Protein AF-A0A833D851-F1 (afdb_monomer_lite)

Structure (mmCIF, N/CA/C/O backbone):
data_AF-A0A833D851-F1
#
_entry.id   AF-A0A833D851-F1
#
loop_
_atom_site.group_PDB
_atom_site.id
_atom_site.type_symbol
_atom_site.label_atom_id
_atom_site.label_alt_id
_atom_site.label_comp_id
_atom_site.label_asym_id
_atom_site.label_entity_id
_atom_site.label_seq_id
_atom_site.pdbx_PDB_ins_code
_atom_site.Cartn_x
_atom_site.Cartn_y
_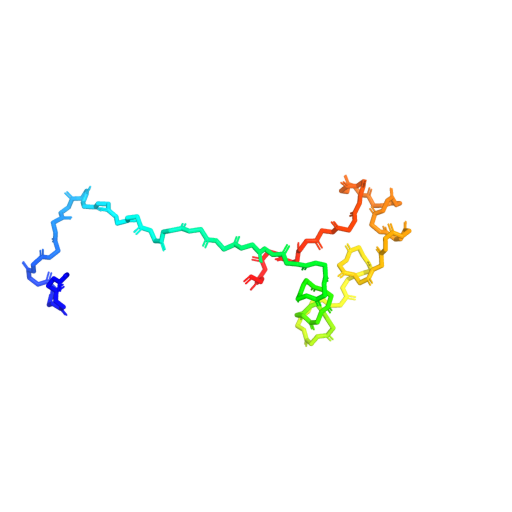atom_site.Cartn_z
_atom_site.occupancy
_atom_site.B_iso_or_equiv
_atom_site.auth_seq_id
_atom_site.auth_comp_id
_atom_site.auth_asym_id
_atom_site.auth_atom_id
_atom_site.pdbx_PDB_model_num
ATOM 1 N N . MET A 1 1 ? -9.811 -9.839 22.685 1.00 61.91 1 MET A N 1
ATOM 2 C CA . MET A 1 1 ? -10.663 -8.722 22.243 1.00 61.91 1 MET A CA 1
ATOM 3 C C . MET A 1 1 ? -12.079 -9.080 22.602 1.00 61.91 1 MET A C 1
ATOM 5 O O . MET A 1 1 ? -12.461 -10.222 22.358 1.00 61.91 1 MET A O 1
ATOM 9 N N . SER A 1 2 ? -12.801 -8.182 23.261 1.00 59.88 2 SER A N 1
ATOM 10 C CA . SER A 1 2 ? -14.232 -8.400 23.389 1.00 59.88 2 SER A CA 1
ATOM 11 C C . SER A 1 2 ? -14.875 -8.119 22.035 1.00 59.88 2 SER A C 1
ATOM 13 O O . SER A 1 2 ? -14.489 -7.174 21.354 1.00 59.88 2 SER A O 1
ATOM 15 N N . ASN A 1 3 ? -15.777 -8.994 21.602 1.00 76.19 3 ASN A N 1
ATOM 16 C CA . ASN A 1 3 ? -16.343 -8.966 20.249 1.00 76.19 3 ASN A CA 1
ATOM 17 C C . ASN A 1 3 ? -17.670 -8.200 20.184 1.00 76.19 3 ASN A C 1
ATOM 19 O O . ASN A 1 3 ? -18.360 -8.260 19.166 1.00 76.19 3 ASN A O 1
ATOM 23 N N . TYR A 1 4 ? -18.052 -7.537 21.274 1.00 91.19 4 TYR A N 1
ATOM 24 C CA . TYR A 1 4 ? -19.317 -6.832 21.376 1.00 91.19 4 TYR A CA 1
ATOM 25 C C . TYR A 1 4 ? -19.099 -5.327 21.376 1.00 91.19 4 TYR A C 1
ATOM 27 O O . TYR A 1 4 ? -18.061 -4.817 21.796 1.00 91.19 4 TYR A O 1
ATOM 35 N N . PHE A 1 5 ? -20.095 -4.617 20.859 1.00 90.75 5 PHE A N 1
ATOM 36 C CA . PHE A 1 5 ? -20.030 -3.174 20.680 1.00 90.75 5 PHE A CA 1
ATOM 37 C C . PHE A 1 5 ? -19.912 -2.437 22.020 1.00 90.75 5 PHE A C 1
ATOM 39 O O . PHE A 1 5 ? -19.181 -1.456 22.119 1.00 90.75 5 PHE A O 1
ATOM 46 N N . GLU A 1 6 ? -20.591 -2.935 23.053 1.00 93.56 6 GLU A N 1
ATOM 47 C CA . GLU A 1 6 ? -20.589 -2.377 24.407 1.00 93.56 6 GLU A CA 1
ATOM 48 C C . GLU A 1 6 ? -19.218 -2.369 25.097 1.00 93.56 6 GLU A C 1
ATOM 50 O O . GLU A 1 6 ? -19.037 -1.631 26.064 1.00 93.56 6 GLU A O 1
ATOM 55 N N . ASP A 1 7 ? -18.255 -3.141 24.596 1.00 90.62 7 ASP A N 1
ATOM 56 C CA . ASP A 1 7 ? -16.940 -3.304 25.215 1.00 90.62 7 ASP A CA 1
ATOM 57 C C . ASP A 1 7 ? -15.839 -2.454 24.559 1.00 90.62 7 ASP A C 1
ATOM 59 O O . ASP A 1 7 ? -14.717 -2.414 25.064 1.00 90.62 7 ASP A O 1
ATOM 63 N N . VAL A 1 8 ? -16.134 -1.778 23.441 1.00 90.88 8 VAL A N 1
ATOM 64 C CA . VAL A 1 8 ? -15.158 -0.949 22.716 1.00 90.88 8 VAL A CA 1
ATOM 65 C C . VAL A 1 8 ? -14.963 0.378 23.446 1.00 90.88 8 VAL A C 1
ATOM 67 O O . VAL A 1 8 ? -15.878 1.202 23.532 1.00 90.88 8 VAL A O 1
ATOM 70 N N . ALA A 1 9 ? -13.751 0.621 23.945 1.00 92.44 9 ALA A N 1
ATOM 71 C CA . ALA A 1 9 ? -13.426 1.869 24.627 1.00 92.44 9 ALA A CA 1
ATOM 72 C C . ALA A 1 9 ? -13.013 2.965 23.628 1.00 92.44 9 ALA A C 1
ATOM 74 O O . ALA A 1 9 ? -12.236 2.739 22.700 1.00 92.44 9 ALA A O 1
ATOM 75 N N . LEU A 1 10 ? -13.487 4.200 23.835 1.00 94.56 10 LEU A N 1
ATOM 76 C CA . LEU A 1 10 ? -13.031 5.339 23.033 1.00 94.56 10 LEU A CA 1
ATOM 77 C C . LEU A 1 10 ? -11.520 5.541 23.207 1.00 94.56 10 LEU A C 1
ATOM 79 O O . LEU A 1 10 ? -11.030 5.687 24.325 1.00 94.56 10 LEU A O 1
ATOM 83 N N . GLY A 1 11 ? -10.802 5.594 22.085 1.00 94.75 11 GLY A N 1
ATOM 84 C CA . GLY A 1 11 ? -9.344 5.734 22.069 1.00 94.75 11 GLY A CA 1
ATOM 85 C C . GLY A 1 11 ? -8.578 4.421 22.243 1.00 94.75 11 GLY A C 1
ATOM 86 O O . GLY A 1 11 ? -7.349 4.452 22.297 1.00 94.75 11 GLY A O 1
ATOM 87 N N . GLU A 1 12 ? -9.261 3.276 22.305 1.00 92.38 12 GLU A N 1
ATOM 88 C CA . GLU A 1 12 ? -8.603 1.973 22.247 1.00 92.38 12 GLU A CA 1
ATOM 89 C C . GLU A 1 12 ? -7.789 1.838 20.951 1.00 92.38 12 GLU A C 1
ATOM 91 O O . GLU A 1 12 ? -8.239 2.200 19.864 1.00 92.38 12 GLU A O 1
ATOM 96 N N . THR A 1 13 ? -6.562 1.336 21.081 1.00 93.75 13 THR A N 1
ATOM 97 C CA . THR A 1 13 ? -5.651 1.077 19.962 1.00 93.75 13 THR A CA 1
ATOM 98 C C . THR A 1 13 ? -5.295 -0.399 19.960 1.00 93.75 13 THR A C 1
ATOM 100 O O . THR A 1 13 ? -5.029 -0.976 21.013 1.00 93.75 13 THR A O 1
ATOM 103 N N . ILE A 1 14 ? -5.272 -1.000 18.773 1.00 91.06 14 ILE A N 1
ATOM 104 C CA . ILE A 1 14 ? -4.931 -2.408 18.578 1.00 91.06 14 ILE A CA 1
ATOM 105 C C . ILE A 1 14 ? -3.715 -2.475 17.657 1.00 91.06 14 ILE A C 1
ATOM 107 O O . ILE A 1 14 ? -3.741 -1.951 16.544 1.00 91.06 14 ILE A O 1
ATOM 111 N N . GLU A 1 15 ? -2.657 -3.144 18.108 1.00 94.94 15 GLU A N 1
ATOM 112 C CA . GLU A 1 15 ? -1.509 -3.465 17.262 1.00 94.94 15 GLU A CA 1
ATOM 113 C C . GLU A 1 15 ? -1.810 -4.726 16.440 1.00 94.94 15 GLU A C 1
ATOM 115 O O . GLU A 1 15 ? -2.060 -5.796 16.993 1.00 94.94 15 GLU A O 1
ATOM 120 N N . LEU A 1 16 ? -1.794 -4.604 15.109 1.00 93.25 16 LEU A N 1
ATOM 121 C CA . LEU A 1 16 ? -2.127 -5.702 14.187 1.00 93.25 16 LEU A CA 1
ATOM 122 C C . LEU A 1 16 ? -0.917 -6.577 13.810 1.00 93.25 16 LEU A C 1
ATOM 124 O O . LEU A 1 16 ? -1.086 -7.640 13.217 1.00 93.25 16 LEU A O 1
ATOM 128 N N . GLY A 1 17 ? 0.298 -6.148 14.162 1.00 95.62 17 GLY A N 1
ATOM 129 C CA . GLY A 1 17 ? 1.551 -6.790 13.763 1.00 95.62 17 GLY A CA 1
ATOM 130 C C . GLY A 1 17 ? 2.133 -6.206 12.473 1.00 95.62 17 GLY A C 1
ATOM 131 O O . GLY A 1 17 ? 1.897 -5.045 12.143 1.00 95.62 17 GLY A O 1
ATOM 132 N N . SER A 1 18 ? 2.931 -7.003 11.761 1.00 96.56 18 SER A N 1
ATOM 133 C CA . SER A 1 18 ? 3.583 -6.611 10.510 1.00 96.56 18 SER A CA 1
ATOM 134 C C . SER A 1 18 ? 3.342 -7.635 9.403 1.00 96.56 18 SER A C 1
ATOM 136 O O . SER A 1 18 ? 3.190 -8.831 9.653 1.00 96.56 18 SER A O 1
ATOM 138 N N . HIS A 1 19 ? 3.325 -7.150 8.165 1.00 94.81 19 HIS A N 1
ATOM 139 C CA . HIS A 1 19 ? 3.231 -7.961 6.960 1.00 94.81 19 HIS A CA 1
ATOM 140 C C . HIS A 1 19 ? 4.345 -7.548 5.998 1.00 94.81 19 HIS A C 1
ATOM 142 O O . HIS A 1 19 ? 4.582 -6.355 5.797 1.00 94.81 19 HIS A O 1
ATOM 148 N N . LEU A 1 20 ? 5.053 -8.530 5.439 1.00 96.19 20 LEU A N 1
ATOM 149 C CA . LEU A 1 20 ? 6.074 -8.286 4.427 1.00 96.19 20 LEU A CA 1
ATOM 150 C C . LEU A 1 20 ? 5.438 -8.416 3.048 1.00 96.19 20 LEU A C 1
ATOM 152 O O . LEU A 1 20 ? 5.105 -9.520 2.632 1.00 96.19 20 LEU A O 1
ATOM 156 N N . PHE A 1 21 ? 5.350 -7.302 2.330 1.00 96.50 21 PHE A N 1
ATOM 157 C CA . PHE A 1 21 ? 4.963 -7.307 0.927 1.00 96.50 21 PHE A CA 1
ATOM 158 C C . PHE A 1 21 ? 6.146 -7.761 0.076 1.00 96.50 21 PHE A C 1
ATOM 160 O O . PHE A 1 21 ? 7.159 -7.062 -0.023 1.00 96.50 21 PHE A O 1
ATOM 167 N N . THR A 1 22 ? 6.032 -8.947 -0.516 1.00 98.25 22 THR A N 1
ATOM 168 C CA . THR A 1 22 ? 7.027 -9.440 -1.470 1.00 98.25 22 THR A CA 1
ATOM 169 C C . THR A 1 22 ? 6.786 -8.835 -2.849 1.00 98.25 22 THR A C 1
ATOM 171 O O . THR A 1 22 ? 5.677 -8.410 -3.183 1.00 98.25 22 THR A O 1
ATOM 174 N N . ARG A 1 23 ? 7.830 -8.806 -3.681 1.00 98.00 23 ARG A N 1
ATOM 175 C CA . ARG A 1 23 ? 7.718 -8.377 -5.081 1.00 98.00 23 ARG A CA 1
ATOM 176 C C . ARG A 1 23 ? 6.664 -9.203 -5.819 1.00 98.00 23 ARG A C 1
ATOM 178 O O . ARG A 1 23 ? 5.872 -8.659 -6.584 1.00 98.00 23 ARG A O 1
ATOM 185 N N . GLU A 1 24 ? 6.675 -10.511 -5.600 1.00 98.38 24 GLU A N 1
ATOM 186 C CA . GLU A 1 24 ? 5.789 -11.467 -6.250 1.00 98.38 24 GLU A CA 1
ATOM 187 C C . GLU A 1 24 ? 4.326 -11.196 -5.896 1.00 98.38 24 GLU A C 1
ATOM 189 O O . GLU A 1 24 ? 3.493 -11.144 -6.802 1.00 98.38 24 GLU A O 1
ATOM 194 N N . ASP A 1 25 ? 4.031 -10.949 -4.616 1.00 98.31 25 ASP A N 1
ATOM 195 C CA . ASP A 1 25 ? 2.671 -10.660 -4.149 1.00 98.31 25 ASP A CA 1
ATOM 196 C C . ASP A 1 25 ? 2.173 -9.310 -4.675 1.00 98.31 25 ASP A C 1
ATOM 198 O O . ASP A 1 25 ? 1.036 -9.205 -5.132 1.00 98.31 25 ASP A O 1
ATOM 202 N N . ILE A 1 26 ? 3.036 -8.286 -4.679 1.00 98.56 26 ILE A N 1
ATOM 203 C CA . ILE A 1 26 ? 2.723 -6.966 -5.248 1.00 98.56 26 ILE A CA 1
ATOM 204 C C . ILE A 1 26 ? 2.294 -7.098 -6.711 1.00 98.56 26 ILE A C 1
ATOM 206 O O . ILE A 1 26 ? 1.237 -6.599 -7.101 1.00 98.56 26 ILE A O 1
ATOM 210 N N . VAL A 1 27 ? 3.101 -7.794 -7.513 1.00 98.62 27 VAL A N 1
ATOM 211 C CA . VAL A 1 27 ? 2.833 -7.963 -8.943 1.00 98.62 27 VAL A CA 1
ATOM 212 C C . VAL A 1 27 ? 1.603 -8.845 -9.167 1.00 98.62 27 VAL A C 1
ATOM 214 O O . VAL A 1 27 ? 0.828 -8.576 -10.084 1.00 98.62 27 VAL A O 1
ATOM 217 N N . ALA A 1 28 ? 1.402 -9.888 -8.356 1.00 98.56 28 ALA A N 1
ATOM 218 C CA . ALA A 1 28 ? 0.230 -10.755 -8.453 1.00 98.56 28 ALA A CA 1
ATOM 219 C C . ALA A 1 28 ? -1.069 -9.979 -8.195 1.00 98.56 28 ALA A C 1
ATOM 221 O O . ALA A 1 28 ? -1.964 -10.015 -9.037 1.00 98.56 28 ALA A O 1
ATOM 222 N N . PHE A 1 29 ? -1.142 -9.214 -7.102 1.00 98.69 29 PHE A N 1
ATOM 223 C CA . PHE A 1 29 ? -2.306 -8.383 -6.795 1.00 98.69 29 PHE A CA 1
ATOM 224 C C . PHE A 1 29 ? -2.578 -7.359 -7.903 1.00 98.69 29 PHE A C 1
ATOM 226 O O . PHE A 1 29 ? -3.707 -7.219 -8.377 1.00 98.69 29 PHE A O 1
ATOM 233 N N . ALA A 1 30 ? -1.535 -6.665 -8.362 1.00 98.62 30 ALA A N 1
ATOM 234 C CA . ALA A 1 30 ? -1.663 -5.646 -9.394 1.00 98.62 30 ALA A CA 1
ATOM 235 C C . ALA A 1 30 ? -2.180 -6.210 -10.725 1.00 98.62 30 ALA A C 1
ATOM 237 O O . ALA A 1 30 ? -2.979 -5.559 -11.393 1.00 98.62 30 ALA A O 1
ATOM 238 N N . ARG A 1 31 ? -1.784 -7.432 -11.108 1.00 98.38 31 ARG A N 1
ATOM 239 C CA . ARG A 1 31 ? -2.292 -8.085 -12.330 1.00 98.38 31 ARG A CA 1
ATOM 240 C C . ARG A 1 31 ? -3.805 -8.263 -12.314 1.00 98.38 31 ARG A C 1
ATOM 242 O O . ARG A 1 31 ? -4.427 -8.113 -13.364 1.00 98.38 31 ARG A O 1
ATOM 249 N N . ASP A 1 32 ? -4.363 -8.568 -11.1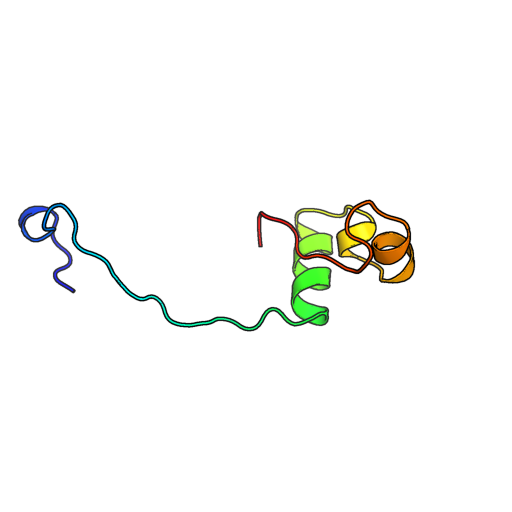50 1.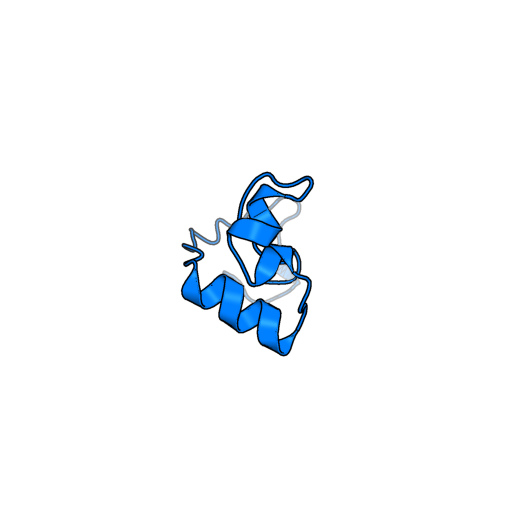00 98.50 32 ASP A N 1
ATOM 250 C CA . ASP A 1 32 ? -5.781 -8.880 -11.010 1.00 98.50 32 ASP A CA 1
ATOM 251 C C . ASP A 1 32 ? -6.631 -7.625 -10.774 1.00 98.50 32 ASP A C 1
ATOM 253 O O . ASP A 1 32 ? -7.751 -7.537 -11.283 1.00 98.50 32 ASP A O 1
ATOM 257 N N . TYR A 1 33 ? -6.107 -6.647 -10.026 1.00 98.44 33 TYR A N 1
ATOM 258 C CA . TYR A 1 33 ? -6.933 -5.571 -9.466 1.00 98.44 33 TYR A CA 1
ATOM 259 C C . TYR A 1 33 ? -6.488 -4.150 -9.823 1.00 98.44 33 TYR A C 1
ATOM 261 O O . TYR A 1 33 ? -7.332 -3.254 -9.836 1.00 98.44 33 TYR A O 1
ATOM 269 N N . ASP A 1 34 ? -5.209 -3.920 -10.132 1.00 98.44 34 ASP A N 1
ATOM 270 C CA . ASP A 1 34 ? -4.688 -2.575 -10.412 1.00 98.44 34 ASP A CA 1
ATOM 271 C C . ASP A 1 34 ? -3.466 -2.603 -11.356 1.00 98.44 34 ASP A C 1
ATOM 273 O O . ASP A 1 34 ? -2.322 -2.412 -10.926 1.00 98.44 34 ASP A O 1
ATOM 277 N N . PRO A 1 35 ? -3.666 -2.892 -12.659 1.00 98.00 35 PRO A N 1
ATOM 278 C CA . PRO A 1 35 ? -2.580 -3.217 -13.583 1.00 98.00 35 PRO A CA 1
ATOM 279 C C . PRO A 1 35 ? -1.872 -1.970 -14.136 1.00 98.00 35 PRO A C 1
ATOM 281 O O . PRO A 1 35 ? -1.631 -1.847 -15.341 1.00 98.00 35 PRO A O 1
ATOM 284 N N . GLN A 1 36 ? -1.531 -1.016 -13.269 1.00 98.44 36 GLN A N 1
ATOM 285 C CA . GLN A 1 36 ? -0.691 0.115 -13.651 1.00 98.44 36 GLN A CA 1
ATOM 286 C C . GLN A 1 36 ? 0.765 -0.349 -13.840 1.00 98.44 36 GLN A C 1
ATOM 288 O O . GLN A 1 36 ? 1.261 -1.148 -13.045 1.00 98.44 36 GLN A O 1
ATOM 293 N N . PRO A 1 37 ? 1.498 0.150 -14.856 1.00 98.25 37 PRO A N 1
ATOM 294 C CA . PRO A 1 37 ? 2.829 -0.369 -15.191 1.00 98.25 37 PRO A CA 1
ATOM 295 C C . PRO A 1 37 ? 3.832 -0.390 -14.027 1.00 98.25 37 PRO A C 1
ATOM 297 O O . PRO A 1 37 ? 4.567 -1.360 -13.865 1.00 98.25 37 PRO A O 1
ATOM 300 N N . PHE A 1 38 ? 3.822 0.637 -13.173 1.00 98.31 38 PHE A N 1
ATOM 301 C CA . PHE A 1 38 ? 4.716 0.754 -12.012 1.00 98.31 38 PHE A CA 1
ATOM 302 C C . PHE A 1 38 ? 4.378 -0.191 -10.841 1.00 98.31 38 PHE A C 1
ATOM 304 O O . PHE A 1 38 ? 5.121 -0.236 -9.861 1.00 98.31 38 PHE A O 1
ATOM 311 N N . HIS A 1 39 ? 3.295 -0.966 -10.947 1.00 98.62 39 HIS A N 1
ATOM 312 C CA . HIS A 1 39 ? 2.966 -2.072 -10.040 1.00 98.62 39 HIS A CA 1
ATOM 313 C C . HIS A 1 39 ? 3.339 -3.449 -10.608 1.00 98.62 39 HIS A C 1
ATOM 315 O O . HIS A 1 39 ? 3.261 -4.455 -9.906 1.00 98.62 39 HIS A O 1
ATOM 321 N N . LEU A 1 40 ? 3.741 -3.516 -11.880 1.00 98.44 40 LEU A N 1
ATOM 322 C CA . LEU A 1 40 ? 3.948 -4.770 -12.608 1.00 98.44 40 LEU A CA 1
ATOM 323 C C . LEU A 1 40 ? 5.408 -5.010 -12.994 1.00 98.44 40 LEU A C 1
ATOM 325 O O . LEU A 1 40 ? 5.815 -6.163 -13.150 1.00 98.44 40 LEU A O 1
ATOM 329 N N . ASP A 1 41 ? 6.179 -3.939 -13.170 1.00 98.12 41 ASP A N 1
ATOM 330 C CA . ASP A 1 41 ? 7.527 -3.991 -13.722 1.00 98.12 41 ASP A CA 1
ATOM 331 C C . ASP A 1 41 ? 8.489 -3.002 -13.037 1.00 98.12 41 ASP A C 1
ATOM 333 O O . ASP A 1 41 ? 8.103 -1.896 -12.658 1.00 98.12 41 ASP A O 1
ATOM 337 N N . GLU A 1 42 ? 9.757 -3.408 -12.881 1.00 97.81 42 GLU A N 1
ATOM 338 C CA . GLU A 1 42 ? 10.783 -2.570 -12.233 1.00 97.81 42 GLU A CA 1
ATOM 339 C C . GLU A 1 42 ? 11.178 -1.379 -13.092 1.00 97.81 42 GLU A C 1
ATOM 341 O O . GLU A 1 42 ? 11.356 -0.283 -12.571 1.00 97.81 42 GLU A O 1
ATOM 346 N N . GLU A 1 43 ? 11.359 -1.561 -14.399 1.00 98.25 43 GLU A N 1
ATOM 347 C CA . GLU A 1 43 ? 11.803 -0.475 -15.273 1.00 98.25 43 GLU A CA 1
ATOM 348 C C . GLU A 1 43 ? 10.710 0.588 -15.384 1.00 98.25 43 GLU A C 1
ATOM 350 O O 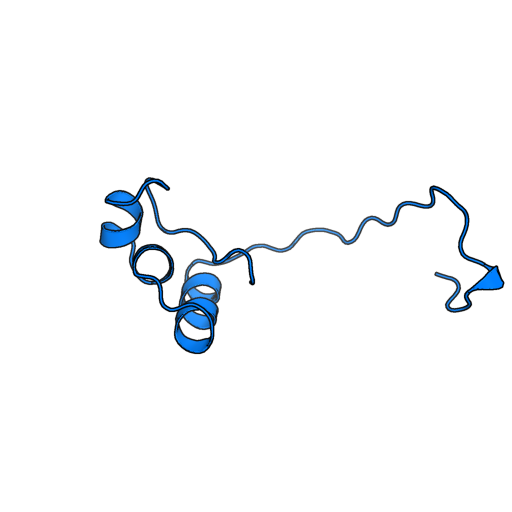. GLU A 1 43 ? 10.987 1.783 -15.259 1.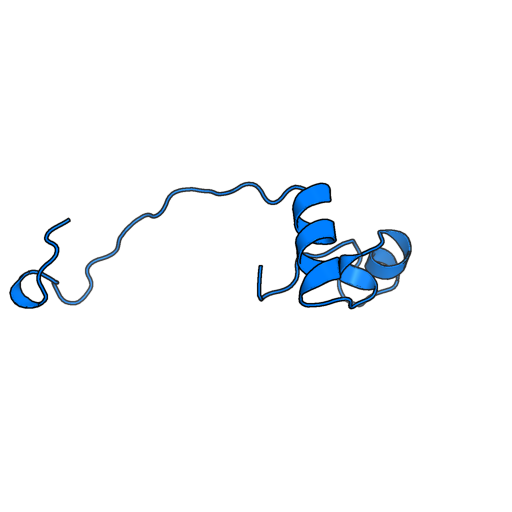00 98.25 43 GLU A O 1
ATOM 355 N N . ALA A 1 44 ? 9.453 0.156 -15.508 1.00 98.06 44 ALA A N 1
ATOM 356 C CA . ALA A 1 44 ? 8.297 1.041 -15.448 1.00 98.06 44 ALA A CA 1
ATOM 357 C C . ALA A 1 44 ? 8.175 1.748 -14.087 1.00 98.06 44 ALA A C 1
ATOM 359 O O . ALA A 1 44 ? 7.884 2.944 -14.044 1.00 98.06 44 ALA A O 1
ATOM 360 N N . GLY A 1 45 ? 8.428 1.036 -12.985 1.00 98.31 45 GLY A N 1
ATOM 361 C CA . GLY A 1 45 ? 8.486 1.606 -11.639 1.00 98.31 45 GLY A CA 1
ATOM 362 C C . GLY A 1 45 ? 9.568 2.680 -11.504 1.00 98.31 45 GLY A C 1
ATOM 363 O O . GLY A 1 45 ? 9.282 3.796 -11.067 1.00 98.31 45 GLY A O 1
ATOM 364 N N . ASN A 1 46 ? 10.785 2.387 -11.961 1.00 98.44 46 ASN A N 1
ATOM 365 C CA . ASN A 1 46 ? 11.927 3.306 -11.961 1.00 98.44 46 ASN A CA 1
ATOM 366 C C . ASN A 1 46 ? 11.687 4.553 -12.824 1.00 98.44 46 ASN A C 1
ATOM 368 O O . ASN A 1 46 ? 12.135 5.642 -12.472 1.00 98.44 46 ASN A O 1
ATOM 372 N N . ALA A 1 47 ? 10.969 4.411 -13.940 1.00 98.31 47 ALA A N 1
ATOM 373 C CA . ALA A 1 47 ? 10.589 5.522 -14.810 1.00 98.31 47 ALA A CA 1
ATOM 374 C C . ALA A 1 47 ? 9.380 6.330 -14.292 1.00 98.31 47 ALA A C 1
ATOM 376 O O . ALA A 1 47 ? 9.030 7.358 -14.877 1.00 98.31 47 ALA A O 1
ATOM 377 N N . SER A 1 48 ? 8.723 5.871 -13.224 1.00 97.81 48 SER A N 1
ATOM 378 C CA . SER A 1 48 ? 7.567 6.536 -12.621 1.00 97.81 48 SER A CA 1
ATOM 379 C C . SER A 1 48 ? 7.970 7.543 -11.538 1.00 97.81 48 SER A C 1
ATOM 381 O O . SER A 1 48 ? 9.129 7.637 -11.137 1.00 97.81 48 SER A O 1
ATOM 383 N N . LEU A 1 49 ? 6.982 8.266 -11.001 1.00 97.50 49 LEU A N 1
ATOM 384 C CA . LEU A 1 49 ? 7.175 9.165 -9.857 1.00 97.50 49 LEU A CA 1
ATOM 385 C C . LEU A 1 49 ? 7.682 8.433 -8.600 1.00 97.50 49 LEU A C 1
ATOM 387 O O . LEU A 1 49 ? 8.266 9.059 -7.719 1.00 97.50 49 LEU A O 1
ATOM 391 N N . PHE A 1 50 ? 7.444 7.124 -8.507 1.00 97.50 50 PHE A N 1
ATOM 392 C CA . PHE A 1 50 ? 7.829 6.321 -7.353 1.00 97.50 50 PHE A CA 1
ATOM 393 C C . PHE A 1 50 ? 9.305 5.911 -7.366 1.00 97.50 50 PHE A C 1
ATOM 395 O O . PHE A 1 50 ? 9.842 5.567 -6.317 1.00 97.50 50 PHE A O 1
ATOM 402 N N . GLY A 1 51 ? 9.974 5.963 -8.525 1.00 98.00 51 GLY A N 1
ATOM 403 C CA . GLY A 1 51 ? 11.396 5.628 -8.642 1.00 98.00 51 GLY A CA 1
ATOM 404 C C . GLY A 1 51 ? 11.736 4.161 -8.343 1.00 98.00 51 GLY A C 1
ATOM 405 O O . GLY A 1 51 ? 12.873 3.874 -7.983 1.00 98.00 51 GLY A O 1
ATOM 406 N N . GLY A 1 52 ? 10.764 3.254 -8.472 1.00 97.81 52 GLY A N 1
ATOM 407 C CA . GLY A 1 52 ? 10.903 1.806 -8.296 1.00 97.81 52 GLY A CA 1
ATOM 408 C C . GLY A 1 52 ? 9.545 1.100 -8.358 1.00 97.81 52 GLY A C 1
ATOM 409 O O . GLY A 1 52 ? 8.501 1.765 -8.385 1.00 97.81 52 GLY A O 1
ATOM 410 N N . LEU A 1 53 ? 9.537 -0.238 -8.396 1.00 98.12 53 LEU A N 1
ATOM 411 C CA . LEU A 1 53 ? 8.294 -1.004 -8.268 1.00 98.12 53 LEU A CA 1
ATOM 412 C C . LEU A 1 53 ? 7.601 -0.647 -6.945 1.00 98.12 53 LEU A C 1
ATOM 414 O O . 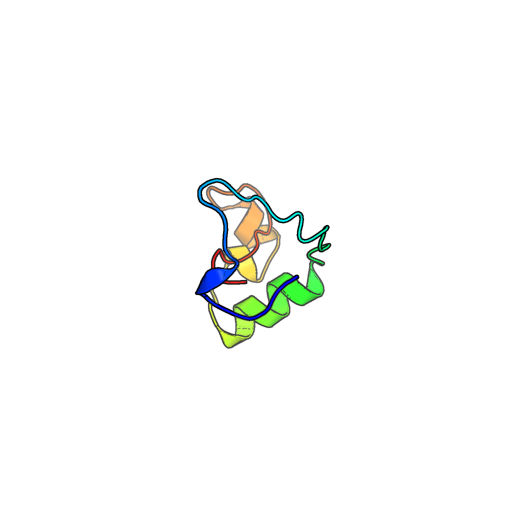LEU A 1 53 ? 8.212 -0.688 -5.879 1.00 98.12 53 LEU A O 1
ATOM 418 N N . SER A 1 54 ? 6.315 -0.317 -7.014 1.00 98.12 54 SER A N 1
ATOM 419 C CA . SER A 1 54 ? 5.513 0.034 -5.838 1.00 98.12 54 SER A CA 1
ATOM 420 C C . SER A 1 54 ? 4.291 -0.864 -5.726 1.00 98.12 54 SER A C 1
ATOM 422 O O . SER A 1 54 ? 3.751 -1.295 -6.740 1.00 98.12 54 SER A O 1
ATOM 424 N N . ALA A 1 55 ? 3.827 -1.132 -4.507 1.00 98.25 55 ALA A N 1
ATOM 425 C CA . ALA A 1 55 ? 2.540 -1.789 -4.295 1.00 98.25 55 ALA A CA 1
ATOM 426 C C . ALA A 1 55 ? 1.379 -0.869 -4.703 1.00 98.25 55 ALA A C 1
ATOM 428 O O . ALA A 1 55 ? 1.486 0.354 -4.577 1.00 98.25 55 ALA A O 1
ATOM 429 N N . SER A 1 56 ? 0.270 -1.451 -5.165 1.00 97.88 56 SER A N 1
ATOM 430 C CA . SER A 1 56 ? -0.996 -0.716 -5.253 1.00 97.88 56 SER A CA 1
ATOM 431 C C . SER A 1 56 ? -1.461 -0.345 -3.846 1.00 97.88 56 SER A C 1
ATOM 433 O O . SER A 1 56 ? -1.310 -1.133 -2.916 1.00 97.88 56 SER A O 1
ATOM 435 N N . GLY A 1 57 ? -2.064 0.834 -3.683 1.00 97.00 57 GLY A N 1
ATOM 436 C CA . GLY A 1 57 ? -2.649 1.252 -2.403 1.00 97.00 57 GLY A CA 1
ATOM 437 C C . GLY A 1 57 ? -3.891 0.451 -1.990 1.00 97.00 57 GLY A C 1
ATOM 438 O O . GLY A 1 57 ? -4.386 0.641 -0.883 1.00 97.00 57 GLY A O 1
ATOM 439 N N . TRP A 1 58 ? -4.403 -0.409 -2.877 1.00 96.88 58 TRP A N 1
ATOM 440 C CA . TRP A 1 58 ? -5.510 -1.327 -2.602 1.00 96.88 58 TRP A CA 1
ATOM 441 C C . TRP A 1 58 ? -5.063 -2.701 -2.087 1.00 96.88 58 TRP A C 1
ATOM 443 O O . TRP A 1 58 ? -5.930 -3.476 -1.681 1.00 96.88 58 TRP A O 1
ATOM 453 N N . HIS A 1 59 ? -3.759 -3.004 -2.151 1.00 94.62 59 HIS A N 1
ATOM 454 C CA . HIS A 1 59 ? -3.170 -4.257 -1.676 1.00 94.62 59 HIS A CA 1
ATOM 455 C C . HIS A 1 59 ? -2.992 -4.233 -0.155 1.00 94.62 59 HIS A C 1
ATOM 457 O O . HIS A 1 59 ? -3.400 -5.223 0.492 1.00 94.62 59 HIS A O 1
#

Secondary structure (DSSP, 8-state):
---SGGGPPTT-----------HHHHHHHHHHH---HHHH-HHHHHTSTTSS----TT-

Sequence (59 aa):
MSNYFEDVALGETIELGSHLFTREDIVAFARDYDPQPFHLDEEAGNASLFGGLSASGWH

pLDDT: mean 95.06, std 7.33, range [59.88, 98.69]

Foldseek 3Di:
DDPDPVPDDVPDDDDPDDDDDDLVNQQVCCVVPNVDPLSNDFVSVCVDPNNGRDHDPVD

Radius of gyration: 17.3 Å; chains: 1; bounding box: 32×21×41 Å